Protein AF-A0A1G9T7E5-F1 (afdb_monomer_lite)

Structure (mmCIF, N/CA/C/O backbone):
data_AF-A0A1G9T7E5-F1
#
_entry.id   AF-A0A1G9T7E5-F1
#
loop_
_atom_site.group_PDB
_atom_site.id
_atom_site.type_symbol
_atom_site.label_atom_id
_atom_site.label_alt_id
_atom_site.label_comp_id
_atom_site.label_asym_id
_atom_site.label_entity_id
_atom_site.label_seq_id
_atom_site.pdbx_PDB_ins_code
_atom_site.Cartn_x
_atom_site.Cartn_y
_atom_site.Cartn_z
_atom_site.occupancy
_atom_site.B_iso_or_equiv
_atom_site.auth_seq_id
_atom_site.auth_comp_id
_atom_site.auth_asym_id
_atom_site.auth_atom_id
_atom_site.pdbx_PDB_model_num
ATOM 1 N N . MET A 1 1 ? 11.828 4.486 3.775 1.00 63.09 1 MET A N 1
ATOM 2 C CA . MET A 1 1 ? 11.797 4.799 2.325 1.00 63.09 1 MET A CA 1
ATOM 3 C C . MET A 1 1 ? 11.318 3.643 1.438 1.00 63.09 1 MET A C 1
ATOM 5 O O . MET A 1 1 ? 11.090 3.864 0.263 1.00 63.09 1 MET A O 1
ATOM 9 N N . ALA A 1 2 ? 11.102 2.423 1.947 1.00 86.56 2 ALA A N 1
ATOM 10 C CA . ALA A 1 2 ? 10.745 1.294 1.083 1.00 86.56 2 ALA A CA 1
ATOM 11 C C . ALA A 1 2 ? 9.329 1.373 0.460 1.00 86.56 2 ALA A C 1
ATOM 13 O O . ALA A 1 2 ? 9.130 0.860 -0.636 1.00 86.56 2 ALA A O 1
ATOM 14 N N . HIS A 1 3 ? 8.365 2.047 1.105 1.00 90.94 3 HIS A N 1
ATOM 15 C CA . HIS A 1 3 ? 6.966 2.145 0.647 1.00 90.94 3 HIS A CA 1
ATOM 16 C C . HIS A 1 3 ? 6.735 3.099 -0.546 1.00 90.94 3 HIS A C 1
ATOM 18 O O . HIS A 1 3 ? 5.629 3.153 -1.092 1.00 90.94 3 HIS A O 1
ATOM 24 N N . THR A 1 4 ? 7.741 3.893 -0.928 1.00 96.25 4 THR A N 1
ATOM 25 C CA . THR A 1 4 ? 7.663 4.837 -2.057 1.00 96.25 4 THR A CA 1
ATOM 26 C C . THR A 1 4 ? 8.062 4.199 -3.382 1.00 96.25 4 THR A C 1
ATOM 28 O O . THR A 1 4 ? 7.734 4.752 -4.429 1.00 96.25 4 THR A O 1
ATOM 31 N N . LEU A 1 5 ? 8.731 3.043 -3.344 1.00 96.38 5 LEU A N 1
ATOM 32 C CA . LEU A 1 5 ? 9.186 2.304 -4.516 1.00 96.38 5 LEU A CA 1
ATOM 33 C C . LEU A 1 5 ? 8.139 1.265 -4.918 1.00 96.38 5 LEU A C 1
ATOM 35 O O . LEU A 1 5 ? 7.761 0.407 -4.120 1.00 96.38 5 LEU A O 1
ATOM 39 N N . ARG A 1 6 ? 7.699 1.308 -6.177 1.00 95.81 6 ARG A N 1
ATOM 40 C CA . ARG A 1 6 ? 6.733 0.354 -6.736 1.00 95.81 6 ARG A CA 1
ATOM 41 C C . ARG A 1 6 ? 7.268 -1.074 -6.715 1.00 95.81 6 ARG A C 1
ATOM 43 O O . ARG A 1 6 ? 6.500 -1.984 -6.443 1.00 95.81 6 ARG A O 1
ATOM 50 N N . SER A 1 7 ? 8.566 -1.267 -6.951 1.00 96.31 7 SER A N 1
ATOM 51 C CA . SER A 1 7 ? 9.220 -2.586 -6.940 1.00 96.31 7 SER A CA 1
ATOM 52 C C . SER A 1 7 ? 9.098 -3.322 -5.602 1.00 96.31 7 SER A C 1
ATOM 54 O O . SER A 1 7 ? 9.126 -4.546 -5.576 1.00 96.31 7 SER A O 1
ATOM 56 N N . ASN A 1 8 ? 8.918 -2.595 -4.497 1.00 95.81 8 ASN A N 1
ATOM 57 C CA . ASN A 1 8 ? 8.785 -3.182 -3.165 1.00 95.81 8 ASN A CA 1
ATOM 58 C C . ASN A 1 8 ? 7.351 -3.607 -2.827 1.00 95.81 8 ASN A C 1
ATOM 60 O O . ASN A 1 8 ? 7.120 -4.171 -1.751 1.00 95.81 8 ASN A O 1
ATOM 64 N N . ILE A 1 9 ? 6.388 -3.305 -3.700 1.00 96.56 9 ILE A N 1
ATOM 65 C CA . ILE A 1 9 ? 4.966 -3.565 -3.494 1.00 96.56 9 ILE A CA 1
ATOM 66 C C . ILE A 1 9 ? 4.499 -4.500 -4.595 1.00 96.56 9 ILE A C 1
ATOM 68 O O . ILE A 1 9 ? 4.608 -4.186 -5.776 1.00 96.56 9 ILE A O 1
ATOM 72 N N . VAL A 1 10 ? 3.947 -5.639 -4.199 1.00 96.00 10 VAL A N 1
ATOM 73 C CA . VAL A 1 10 ? 3.416 -6.651 -5.112 1.00 96.00 10 VAL A CA 1
ATOM 74 C C . VAL A 1 10 ? 2.039 -7.100 -4.623 1.00 96.00 10 VAL A C 1
ATOM 76 O O . VAL A 1 10 ? 1.792 -7.056 -3.412 1.00 96.00 10 VAL A O 1
ATOM 79 N N . PRO A 1 11 ? 1.128 -7.512 -5.521 1.00 97.69 11 PRO A N 1
ATOM 80 C CA . PRO A 1 11 ? -0.089 -8.212 -5.121 1.00 97.69 11 PRO A CA 1
ATOM 81 C C . PRO A 1 11 ? 0.227 -9.391 -4.191 1.00 97.69 11 PRO A C 1
ATOM 83 O O . PRO A 1 11 ? 1.231 -10.074 -4.374 1.00 97.69 11 PRO A O 1
ATOM 86 N N . GLY A 1 12 ? -0.601 -9.605 -3.169 1.00 97.25 12 GLY A N 1
ATOM 87 C CA . GLY A 1 12 ? -0.385 -10.624 -2.137 1.00 97.25 12 GLY A CA 1
ATOM 88 C C . GLY A 1 12 ? 0.472 -10.173 -0.948 1.00 97.25 12 GLY A C 1
ATOM 89 O O . GLY A 1 12 ? 0.501 -10.860 0.069 1.00 97.25 12 GLY A O 1
ATOM 90 N N . LYS A 1 13 ? 1.125 -9.006 -1.014 1.00 97.25 13 LYS A N 1
ATOM 91 C CA . LYS A 1 13 ? 1.924 -8.478 0.101 1.00 97.25 13 LYS A CA 1
ATOM 92 C C . LYS A 1 13 ? 1.045 -7.837 1.179 1.00 97.25 13 LYS A C 1
ATOM 94 O O . LYS A 1 13 ? 0.127 -7.084 0.852 1.00 97.25 13 LYS A O 1
ATOM 99 N N . LEU A 1 14 ? 1.354 -8.098 2.450 1.00 97.88 14 LEU A N 1
ATOM 100 C CA . LEU A 1 14 ? 0.780 -7.379 3.590 1.00 97.88 14 LEU A CA 1
ATOM 101 C C . LEU A 1 14 ? 1.354 -5.964 3.638 1.00 97.88 14 LEU A C 1
ATOM 103 O O . LEU A 1 14 ? 2.560 -5.787 3.528 1.00 97.88 14 LEU A O 1
ATOM 107 N N . VAL A 1 15 ? 0.497 -4.956 3.754 1.00 97.81 15 VAL A N 1
ATOM 108 C CA . VAL A 1 15 ? 0.907 -3.551 3.832 1.00 97.81 15 VAL A CA 1
ATOM 109 C C . VAL A 1 15 ? -0.004 -2.781 4.776 1.00 97.81 15 VAL A C 1
ATOM 111 O O . VAL A 1 15 ? -1.151 -3.164 5.011 1.00 97.81 15 VAL A O 1
ATOM 114 N N . LYS A 1 16 ? 0.472 -1.631 5.254 1.00 98.00 16 LYS A N 1
ATOM 115 C CA . LYS A 1 16 ? -0.355 -0.652 5.966 1.00 98.00 16 LYS A CA 1
ATOM 116 C C . LYS A 1 16 ? -0.535 0.595 5.120 1.00 98.00 16 LYS A C 1
ATOM 118 O O . LYS A 1 16 ? 0.436 1.235 4.700 1.00 98.00 16 LYS A O 1
ATOM 123 N N . VAL A 1 17 ? -1.793 0.941 4.868 1.00 97.81 17 VAL A N 1
ATOM 124 C CA . VAL A 1 17 ? -2.180 2.053 3.999 1.00 97.81 17 VAL A CA 1
ATOM 125 C C . VAL A 1 17 ? -2.872 3.152 4.782 1.00 97.81 17 VAL A C 1
ATOM 127 O O . VAL A 1 17 ? -3.650 2.884 5.691 1.00 97.81 17 VAL A O 1
ATOM 130 N N . VAL A 1 18 ? -2.652 4.398 4.380 1.00 97.62 18 VAL A N 1
ATOM 131 C CA . VAL A 1 18 ? -3.474 5.524 4.825 1.00 97.62 18 VAL A CA 1
ATOM 132 C C . VAL A 1 18 ? -4.587 5.771 3.805 1.00 97.62 18 VAL A C 1
ATOM 134 O O . VAL A 1 18 ? -4.338 5.905 2.599 1.00 97.62 18 VAL A O 1
ATOM 137 N N . GLN A 1 19 ? -5.829 5.804 4.284 1.00 96.62 19 GLN A N 1
ATOM 138 C CA . GLN A 1 19 ? -7.001 6.162 3.481 1.00 96.62 19 GLN A CA 1
ATOM 139 C C . GLN A 1 19 ? -7.146 7.684 3.407 1.00 96.62 19 GLN A C 1
ATOM 141 O O . GLN A 1 19 ? -6.620 8.399 4.259 1.00 96.62 19 GLN A O 1
ATOM 146 N N . LYS A 1 20 ? -7.874 8.206 2.410 1.00 92.00 20 LYS A N 1
ATOM 147 C CA . LYS A 1 20 ? -8.036 9.663 2.236 1.00 92.00 20 LYS A CA 1
ATOM 148 C C . LYS A 1 20 ? -8.615 10.322 3.493 1.00 92.00 20 LYS A C 1
ATOM 150 O O . LYS A 1 20 ? -8.074 11.331 3.933 1.00 92.00 20 LYS A O 1
ATOM 155 N N . GLN A 1 21 ? -9.641 9.722 4.099 1.00 95.06 21 GLN A N 1
ATOM 156 C CA . GLN A 1 21 ? -10.258 10.239 5.323 1.00 95.06 21 GLN A CA 1
ATOM 157 C C . GLN A 1 21 ? -9.327 10.201 6.548 1.00 95.06 21 GLN A C 1
ATOM 159 O O . GLN A 1 21 ? -9.502 10.986 7.473 1.00 95.06 21 GLN A O 1
ATOM 164 N N . HIS A 1 22 ? -8.295 9.351 6.535 1.00 95.75 22 HIS A N 1
ATOM 165 C CA . HIS A 1 22 ? -7.323 9.221 7.623 1.00 95.75 22 HIS A CA 1
ATOM 166 C C . HIS A 1 22 ? -6.024 10.001 7.378 1.00 95.75 22 HIS A C 1
ATOM 168 O O . HIS A 1 22 ? -5.126 9.956 8.211 1.00 95.75 22 HIS A O 1
ATOM 174 N N . GLN A 1 23 ? -5.894 10.753 6.276 1.00 91.00 23 GLN A N 1
ATOM 175 C CA . GLN A 1 23 ? -4.666 11.515 5.990 1.00 91.00 23 GLN A CA 1
ATOM 176 C C . GLN A 1 23 ? -4.336 12.555 7.066 1.00 91.00 23 GLN A C 1
ATOM 178 O O . GLN A 1 23 ? -3.164 12.834 7.287 1.00 91.00 23 GLN A O 1
ATOM 183 N N . ARG A 1 24 ? -5.353 13.105 7.745 1.00 94.00 24 ARG A N 1
ATOM 184 C CA . ARG A 1 24 ? -5.158 14.071 8.836 1.00 94.00 24 ARG A CA 1
ATOM 185 C C . ARG A 1 24 ? -4.815 13.403 10.169 1.00 94.00 24 ARG A C 1
ATOM 187 O O . ARG A 1 24 ? -4.107 13.992 10.971 1.00 94.00 24 ARG A O 1
ATOM 194 N N . THR A 1 25 ? -5.343 12.204 10.416 1.00 95.75 25 THR A N 1
ATOM 195 C CA . THR A 1 25 ? -5.154 11.479 11.685 1.00 95.75 25 THR A CA 1
ATOM 196 C C . THR A 1 25 ? -3.948 10.546 11.654 1.00 95.75 25 THR A C 1
ATOM 198 O O . THR A 1 25 ? -3.464 10.140 12.701 1.00 95.75 25 THR A O 1
ATOM 201 N N . GLY A 1 26 ? -3.475 10.178 10.462 1.00 94.50 26 GLY A N 1
ATOM 202 C CA . GLY A 1 26 ? -2.405 9.203 10.273 1.00 94.50 26 GLY A CA 1
ATOM 203 C C . GLY A 1 26 ? -2.837 7.756 10.516 1.00 94.50 26 GLY A C 1
ATOM 204 O O . GLY A 1 26 ? -1.989 6.868 10.504 1.00 94.50 26 GLY A O 1
ATOM 205 N N . GLN A 1 27 ? -4.133 7.492 10.718 1.00 97.00 27 GLN A N 1
ATOM 206 C CA . GLN A 1 27 ? -4.610 6.139 10.987 1.00 97.00 27 GLN A CA 1
ATOM 207 C C . GLN A 1 27 ? -4.343 5.224 9.787 1.00 97.00 27 GLN A C 1
ATOM 209 O O . GLN A 1 27 ? -4.765 5.490 8.654 1.00 97.00 27 GLN A O 1
ATOM 214 N N . LEU A 1 28 ? -3.648 4.124 10.061 1.00 97.44 28 LEU A N 1
ATOM 215 C CA . LEU A 1 28 ? -3.297 3.127 9.067 1.00 97.44 28 LEU A CA 1
ATOM 216 C C . LEU A 1 28 ? -4.286 1.966 9.095 1.00 97.44 28 LEU A C 1
ATOM 218 O O . LEU A 1 28 ? -4.767 1.551 10.146 1.00 97.44 28 LEU A O 1
ATOM 222 N N . THR A 1 29 ? -4.561 1.429 7.917 1.00 97.62 29 THR A N 1
ATOM 223 C CA . THR A 1 29 ? -5.335 0.210 7.725 1.00 97.62 29 THR A CA 1
ATOM 224 C C . THR A 1 29 ? -4.409 -0.856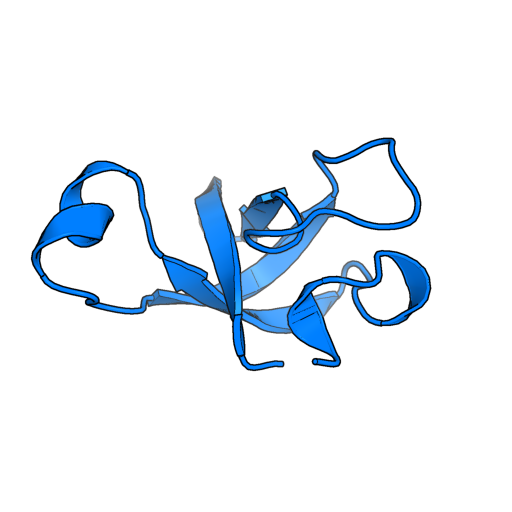 7.168 1.00 97.62 29 THR A C 1
ATOM 226 O O . THR A 1 29 ? -3.773 -0.647 6.135 1.00 97.62 29 THR A O 1
ATOM 229 N N . GLU A 1 30 ? -4.315 -1.979 7.865 1.00 98.12 30 GLU A N 1
ATOM 230 C CA . GLU A 1 30 ? -3.565 -3.141 7.406 1.00 98.12 30 GLU A CA 1
ATOM 231 C C . GLU A 1 30 ? -4.386 -3.950 6.395 1.00 98.12 30 GLU A C 1
ATOM 233 O O . GLU A 1 30 ? -5.610 -4.044 6.499 1.00 98.12 30 GLU A O 1
ATOM 238 N N . GLY A 1 31 ? -3.716 -4.534 5.405 1.00 97.88 31 GLY A N 1
ATOM 239 C CA . GLY A 1 31 ? -4.3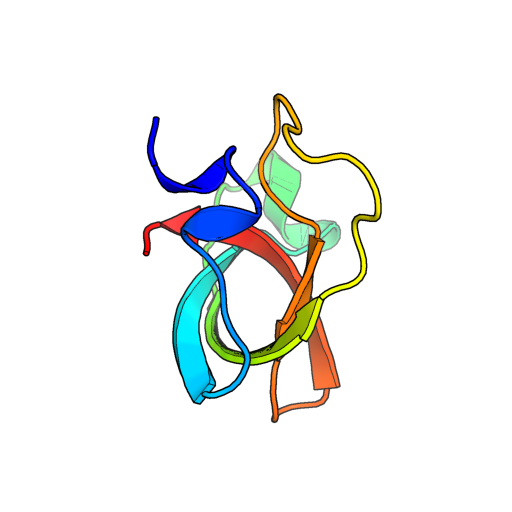16 -5.560 4.566 1.00 97.88 31 GLY A CA 1
ATOM 240 C C . GLY A 1 31 ? -3.422 -6.012 3.422 1.00 97.88 31 GLY A C 1
ATOM 241 O O . GLY A 1 31 ? -2.304 -5.533 3.240 1.00 97.88 31 GLY A O 1
ATOM 242 N N . ILE A 1 32 ? -3.940 -6.958 2.644 1.00 98.44 32 ILE A N 1
ATOM 243 C CA . ILE A 1 32 ? -3.221 -7.576 1.530 1.00 98.44 32 ILE A CA 1
ATOM 244 C C . ILE A 1 32 ? -3.449 -6.777 0.250 1.00 98.44 32 ILE A C 1
ATOM 246 O O . ILE A 1 32 ? -4.591 -6.468 -0.092 1.00 98.44 32 ILE A O 1
ATOM 250 N N . VAL A 1 33 ? -2.381 -6.463 -0.483 1.00 98.31 33 VAL A N 1
ATOM 251 C CA . VAL A 1 33 ? -2.467 -5.784 -1.784 1.00 98.31 33 VAL A CA 1
ATOM 252 C C . VAL A 1 33 ? -3.176 -6.677 -2.800 1.00 98.31 33 VAL A C 1
ATOM 254 O O . VAL A 1 33 ? -2.779 -7.817 -3.023 1.00 98.31 33 VAL A O 1
ATOM 257 N N . LYS A 1 34 ? -4.191 -6.127 -3.465 1.00 98.44 34 LYS A N 1
ATOM 258 C CA . LYS A 1 34 ? -4.845 -6.713 -4.638 1.00 98.44 34 LYS A CA 1
ATOM 259 C C . LYS A 1 34 ? -4.304 -6.084 -5.919 1.00 98.44 34 LYS A C 1
ATOM 261 O O . LYS A 1 34 ? -3.656 -6.761 -6.705 1.00 98.44 34 LYS A O 1
ATOM 266 N N . ASP A 1 35 ? -4.501 -4.774 -6.072 1.00 98.06 35 ASP A N 1
ATOM 267 C CA . ASP A 1 35 ? -4.113 -4.032 -7.275 1.00 98.06 35 ASP A CA 1
ATOM 268 C C . ASP A 1 35 ? -3.142 -2.897 -6.928 1.00 98.06 35 ASP A C 1
ATOM 270 O O . ASP A 1 35 ? -3.325 -2.182 -5.937 1.00 98.06 35 ASP A O 1
ATOM 274 N N . ILE A 1 36 ? -2.142 -2.666 -7.782 1.00 97.94 36 ILE A N 1
ATOM 275 C CA . ILE A 1 36 ? -1.267 -1.489 -7.709 1.00 97.94 36 ILE A CA 1
ATOM 276 C C . ILE A 1 36 ? -1.822 -0.420 -8.649 1.00 97.94 36 ILE A C 1
ATOM 278 O O . ILE A 1 36 ? -1.903 -0.623 -9.855 1.00 97.94 36 ILE A O 1
ATOM 282 N N . LEU A 1 37 ? -2.175 0.740 -8.098 1.00 97.50 37 LEU A N 1
ATOM 283 C CA . LEU A 1 37 ? -2.842 1.831 -8.818 1.00 97.50 37 LEU A CA 1
ATOM 284 C C . LEU A 1 37 ? -1.894 2.986 -9.178 1.00 97.50 37 LEU A C 1
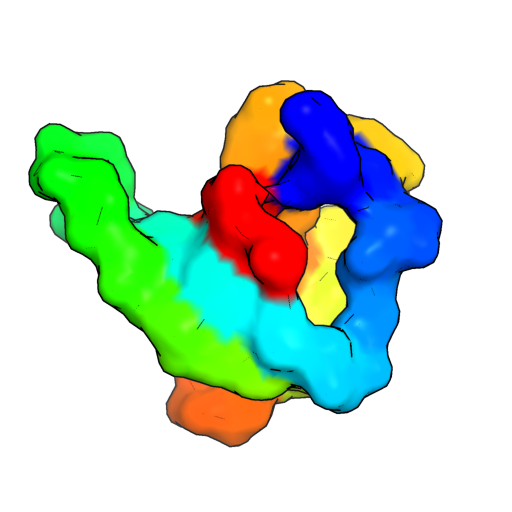ATOM 286 O O . LEU A 1 37 ? -2.327 3.995 -9.726 1.00 97.50 37 LEU A O 1
ATOM 290 N N . THR A 1 38 ? -0.615 2.896 -8.808 1.00 97.06 38 THR A N 1
ATOM 291 C CA . THR A 1 38 ? 0.421 3.861 -9.214 1.00 97.06 38 THR A CA 1
ATOM 292 C C . THR A 1 38 ? 1.240 3.276 -10.354 1.00 97.06 38 THR A C 1
ATOM 294 O O . THR A 1 38 ? 1.801 2.190 -10.215 1.00 97.06 38 THR A O 1
ATOM 297 N N . SER A 1 39 ? 1.303 4.004 -11.468 1.00 95.31 39 SER A N 1
ATOM 298 C CA . SER A 1 39 ? 2.094 3.634 -12.644 1.00 95.31 39 SER A CA 1
ATOM 299 C C . SER A 1 39 ? 3.574 3.985 -12.483 1.00 95.31 39 SER A C 1
ATOM 301 O O . SER A 1 39 ? 4.430 3.193 -12.865 1.00 95.31 39 SER A O 1
ATOM 303 N N . SER A 1 40 ? 3.886 5.139 -11.884 1.00 96.06 40 SER A N 1
ATOM 304 C CA . SER A 1 40 ? 5.262 5.589 -11.653 1.00 96.06 40 SER A CA 1
ATOM 305 C C . SER A 1 40 ? 6.053 4.607 -10.783 1.00 96.06 40 SER A C 1
ATOM 307 O O . SER A 1 40 ? 5.530 4.056 -9.812 1.00 96.06 40 SER A O 1
ATOM 309 N N . ALA A 1 41 ? 7.341 4.439 -11.095 1.00 95.94 41 ALA A N 1
ATOM 310 C CA . ALA A 1 41 ? 8.248 3.584 -10.328 1.00 95.94 41 ALA A CA 1
ATOM 311 C C . ALA A 1 41 ? 8.457 4.079 -8.886 1.00 95.94 41 ALA A C 1
ATOM 313 O O . ALA A 1 41 ? 8.642 3.269 -7.978 1.00 95.94 41 ALA A O 1
ATOM 314 N N . VAL A 1 42 ? 8.393 5.397 -8.674 1.00 96.25 42 VAL A N 1
ATOM 315 C CA . VAL A 1 42 ? 8.551 6.041 -7.366 1.00 96.25 42 VAL A CA 1
ATOM 316 C C . VAL A 1 42 ? 7.417 7.036 -7.146 1.00 96.25 42 VAL A C 1
ATOM 318 O O . VAL A 1 42 ? 7.040 7.765 -8.063 1.00 96.25 42 VAL A O 1
ATOM 321 N N . HIS A 1 43 ? 6.876 7.087 -5.929 1.00 95.50 43 HIS A N 1
ATOM 322 C CA . HIS A 1 43 ? 5.903 8.102 -5.537 1.00 95.50 43 HIS A CA 1
ATOM 323 C C . HIS A 1 43 ? 6.210 8.658 -4.138 1.00 95.50 43 HIS A C 1
ATOM 325 O O . HIS A 1 43 ? 6.269 7.884 -3.180 1.00 95.50 43 HIS A O 1
ATOM 331 N N . PRO A 1 44 ? 6.320 9.991 -3.970 1.00 93.88 44 PRO A N 1
ATOM 332 C CA . PRO A 1 44 ? 6.834 10.606 -2.741 1.00 93.88 44 PRO A CA 1
ATOM 333 C C . PRO A 1 44 ? 5.964 10.342 -1.508 1.00 93.88 44 PRO A C 1
ATOM 335 O O . PRO A 1 44 ? 6.468 10.278 -0.396 1.00 93.88 44 PRO A O 1
ATOM 338 N N . ARG A 1 45 ? 4.653 10.146 -1.698 1.00 92.31 45 ARG A N 1
ATOM 339 C CA . ARG A 1 45 ? 3.695 9.862 -0.609 1.00 92.31 45 ARG A CA 1
ATOM 340 C C . ARG A 1 45 ? 3.335 8.381 -0.471 1.00 92.31 45 ARG A C 1
ATOM 342 O O . ARG A 1 45 ? 2.325 8.052 0.144 1.00 92.31 45 ARG A O 1
ATOM 349 N N . GLY A 1 46 ? 4.081 7.510 -1.144 1.00 95.25 46 GLY A N 1
ATOM 350 C CA . GLY A 1 46 ? 3.800 6.082 -1.195 1.00 95.25 46 GLY A CA 1
ATOM 351 C C . GLY A 1 46 ? 2.944 5.646 -2.378 1.00 95.25 46 GLY A C 1
ATOM 352 O O . GLY A 1 46 ? 2.200 6.423 -2.996 1.00 95.25 46 GLY A O 1
ATOM 353 N N . ILE A 1 47 ? 3.070 4.366 -2.698 1.00 97.88 47 ILE A N 1
ATOM 354 C CA . ILE A 1 47 ? 2.366 3.720 -3.802 1.00 97.88 47 ILE A CA 1
ATOM 355 C C . ILE A 1 47 ? 0.880 3.593 -3.450 1.00 97.88 47 ILE A C 1
ATOM 357 O O . ILE A 1 47 ? 0.510 3.178 -2.355 1.00 97.88 47 ILE A O 1
ATOM 361 N N . LYS A 1 48 ? 0.003 4.009 -4.365 1.00 97.69 48 LYS A N 1
ATOM 362 C CA . LYS A 1 48 ? -1.444 3.802 -4.242 1.00 97.69 48 LYS A CA 1
ATOM 363 C C . LYS A 1 48 ? -1.769 2.357 -4.582 1.00 97.69 48 LYS A C 1
ATOM 365 O O . LYS A 1 48 ? -1.389 1.893 -5.656 1.00 97.69 48 LYS A O 1
ATOM 370 N N . VAL A 1 49 ? -2.515 1.695 -3.711 1.00 98.25 49 VAL A N 1
ATOM 371 C CA . VAL A 1 49 ? -2.951 0.309 -3.891 1.00 98.25 49 VAL A CA 1
ATOM 372 C C . VAL A 1 49 ? -4.432 0.164 -3.564 1.00 98.25 49 VAL A C 1
ATOM 374 O O . VAL A 1 49 ? -5.011 0.996 -2.858 1.00 98.25 49 VAL A O 1
ATOM 377 N N . ARG A 1 50 ? -5.030 -0.907 -4.075 1.00 98.50 50 ARG A N 1
ATOM 378 C CA . ARG A 1 50 ? -6.293 -1.463 -3.599 1.00 98.50 50 ARG A CA 1
ATOM 379 C C . ARG A 1 50 ? -5.981 -2.719 -2.794 1.00 98.50 50 ARG A C 1
ATOM 381 O O . ARG A 1 50 ? -5.226 -3.562 -3.269 1.00 98.50 50 ARG A O 1
ATOM 388 N N . LEU A 1 51 ? -6.560 -2.845 -1.607 1.00 98.44 51 LEU A N 1
ATOM 389 C CA . LEU A 1 51 ? -6.480 -4.047 -0.784 1.00 98.44 51 LEU A CA 1
ATOM 390 C C . LEU A 1 51 ? -7.508 -5.093 -1.238 1.00 98.44 51 LEU A C 1
ATOM 392 O O . LEU A 1 51 ? -8.483 -4.762 -1.915 1.00 98.44 51 LEU A O 1
ATOM 396 N N . THR A 1 52 ? -7.333 -6.352 -0.845 1.00 98.31 52 THR A N 1
ATOM 397 C CA . THR A 1 52 ? -8.292 -7.439 -1.130 1.00 98.31 52 THR A CA 1
ATOM 398 C C . THR A 1 52 ? -9.693 -7.155 -0.587 1.00 98.31 52 THR A C 1
ATOM 400 O O . THR A 1 52 ? -10.674 -7.544 -1.212 1.00 98.31 52 THR A O 1
ATOM 403 N N . THR A 1 53 ? -9.791 -6.381 0.497 1.00 97.31 53 THR A N 1
ATOM 404 C CA . THR A 1 53 ? -11.046 -5.878 1.085 1.00 97.31 53 THR A CA 1
ATOM 405 C C . THR A 1 53 ? -11.751 -4.810 0.238 1.00 97.31 53 THR A C 1
ATOM 407 O O . THR A 1 53 ? -12.846 -4.379 0.580 1.00 97.31 53 THR A O 1
ATOM 410 N N . GLY A 1 54 ? -11.129 -4.334 -0.845 1.00 97.38 54 GLY A N 1
ATOM 411 C CA . GLY A 1 54 ? -11.627 -3.237 -1.681 1.00 97.38 54 GLY A CA 1
ATOM 412 C C . GLY A 1 54 ? -11.180 -1.843 -1.227 1.00 97.38 54 GLY A C 1
ATOM 413 O O . GLY A 1 54 ? -11.324 -0.884 -1.987 1.00 97.38 54 GLY A O 1
ATOM 414 N N . ILE A 1 55 ? -10.572 -1.720 -0.042 1.00 97.81 55 ILE A N 1
ATOM 415 C CA . ILE A 1 55 ? -10.064 -0.449 0.493 1.00 97.81 55 ILE A CA 1
ATOM 416 C C . ILE A 1 55 ? -8.955 0.107 -0.403 1.00 97.81 55 ILE A C 1
ATOM 418 O O . ILE A 1 55 ? -8.056 -0.616 -0.830 1.00 97.81 55 ILE A O 1
ATOM 422 N N . ILE A 1 56 ? -8.989 1.415 -0.657 1.00 98.00 56 ILE A N 1
ATOM 423 C CA . ILE A 1 56 ? -7.980 2.117 -1.455 1.00 98.00 56 ILE A CA 1
ATOM 424 C C . ILE A 1 56 ? -7.201 3.077 -0.559 1.00 98.00 56 ILE A C 1
ATOM 426 O O . ILE A 1 56 ? -7.779 3.921 0.126 1.00 98.00 56 ILE A O 1
ATOM 430 N N . GLY A 1 57 ? -5.873 3.001 -0.621 1.00 97.56 57 GLY A N 1
ATOM 431 C CA . GLY A 1 57 ? -5.001 3.843 0.192 1.00 97.56 57 GLY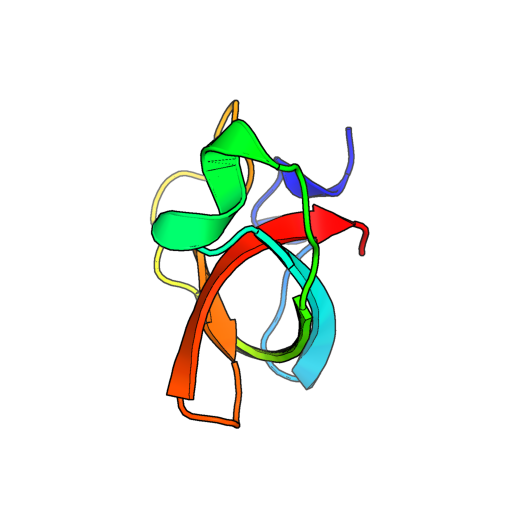 A CA 1
ATOM 432 C C . GLY A 1 57 ? -3.604 4.017 -0.390 1.00 97.56 57 GLY A C 1
ATOM 433 O O . GLY A 1 57 ? -3.260 3.453 -1.432 1.00 97.56 57 GLY A O 1
ATOM 434 N N . ARG A 1 58 ? -2.803 4.850 0.277 1.00 97.50 58 ARG A N 1
ATOM 435 C CA . ARG A 1 58 ? -1.372 5.038 -0.004 1.00 97.50 58 ARG A CA 1
ATOM 436 C C . ARG A 1 58 ? -0.567 4.220 0.995 1.00 97.50 58 ARG A C 1
ATOM 438 O O . ARG A 1 58 ? -0.783 4.379 2.193 1.00 97.50 58 ARG A O 1
ATOM 445 N N . VAL A 1 59 ? 0.351 3.381 0.529 1.00 97.44 59 VAL A N 1
ATOM 446 C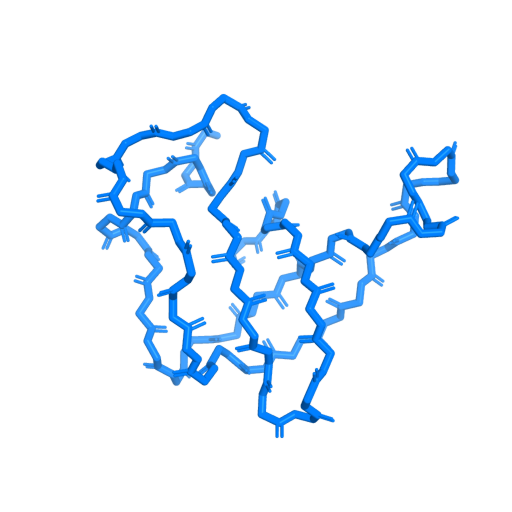 CA . VAL A 1 59 ? 1.189 2.576 1.427 1.00 97.44 59 VAL A CA 1
ATOM 447 C C . VAL A 1 59 ? 2.108 3.479 2.245 1.00 97.44 59 VAL A C 1
ATOM 449 O O . VAL A 1 59 ? 2.774 4.346 1.686 1.00 97.44 59 VAL A O 1
ATOM 452 N N . GLN A 1 60 ? 2.125 3.268 3.560 1.00 96.81 60 GLN A N 1
ATOM 453 C CA . GLN A 1 60 ? 3.009 3.950 4.511 1.00 96.81 60 GLN A CA 1
ATOM 454 C C . GLN A 1 60 ? 4.007 2.976 5.150 1.00 96.81 60 GLN A C 1
ATOM 456 O O . GLN A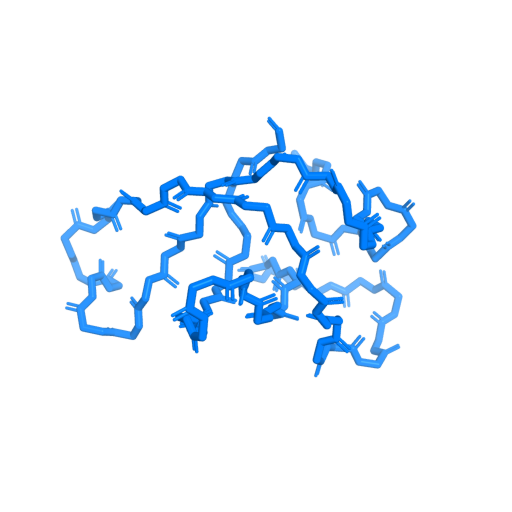 1 60 ? 5.143 3.357 5.438 1.00 96.81 60 GLN A O 1
ATOM 461 N N . GLN A 1 61 ? 3.617 1.709 5.325 1.00 95.62 61 GLN A N 1
ATOM 462 C CA . GLN A 1 61 ? 4.482 0.646 5.848 1.00 95.62 61 GLN A CA 1
ATOM 463 C C . GLN A 1 61 ? 4.285 -0.644 5.037 1.00 95.62 61 GLN A C 1
ATOM 465 O O . GLN A 1 61 ? 3.195 -0.884 4.509 1.00 95.62 61 GLN A O 1
ATOM 470 N N . LEU A 1 62 ? 5.366 -1.416 4.907 1.00 91.88 62 LEU A N 1
ATOM 471 C CA . LEU A 1 62 ? 5.429 -2.709 4.219 1.00 91.88 62 LEU A CA 1
ATOM 472 C C . LEU A 1 62 ? 5.448 -3.860 5.220 1.00 91.88 62 LEU A C 1
ATOM 474 O O . LEU A 1 62 ? 5.784 -3.582 6.392 1.00 91.88 62 LEU A O 1
#

Organism: NCBI:txid146817

Sequence (62 aa):
MAHTLRSNIVPGKLVKVVQKQHQRTGQLTEGIVKDILTSSAVHPRGIKVRLTTGIIGRVQQL

Radius of gyration: 10.12 Å; chains: 1; bounding box: 23×25×24 Å

Foldseek 3Di:
DLQFFPVSADAQDWFWFAAPVCPVVVDTDIAGFDAFPDPDRGDPQGTWTQGPVRGIGGTPGD

Secondary structure (DSSP, 8-state):
-GGGBGGG--TT-EEEEE-GGGTTTT-EEEEEEEEE---SSB-TT--EEEETTS-EEEEEE-

InterPro domains:
  IPR019240 Protein of unknown function DUF2196 [PF09962] (4-61)
  IPR019240 Protein of unknown function DUF2196 [PTHR40069] (5-62)
  IPR019240 Protein of unknown function DUF2196 [TIGR03833] (4-61)

pLDDT: mean 95.81, std 4.74, range [63.09, 98.5]